Protein AF-A0A395WBM2-F1 (afdb_monomer_lite)

Organism: NCBI:txid1735

Radius of gyration: 10.22 Å; chains: 1; bounding box: 24×28×20 Å

Sequence (60 aa):
MNQSVEEKVMNYMELHPMLDNVSVACHNLHCSRRQLQRVLKKLCEDKRIVRLEKGKYVLQ

Secondary structure (DSSP, 8-state):
----HHHHHHHHHHHSSEE--HHHHHHHTT--HHHHHHHHHHHHHTTSEEEEETTEEEE-

pLDDT: mean 86.43, std 7.71, range [43.12, 92.69]

Structure (mmCIF, N/CA/C/O backbone):
data_AF-A0A395WBM2-F1
#
_entry.id   AF-A0A395WBM2-F1
#
loop_
_atom_site.group_PDB
_atom_site.id
_atom_site.type_symbol
_atom_site.label_atom_id
_atom_site.label_alt_id
_atom_site.label_comp_id
_atom_site.label_asym_id
_atom_site.label_entity_id
_atom_site.label_seq_id
_atom_site.pdbx_PDB_ins_code
_atom_site.Cartn_x
_atom_site.Cartn_y
_atom_site.Cartn_z
_atom_site.occupancy
_atom_site.B_iso_or_equiv
_atom_site.auth_seq_id
_atom_site.auth_comp_id
_atom_site.auth_asym_id
_atom_site.auth_atom_id
_atom_site.pdbx_PDB_model_num
ATOM 1 N N . MET A 1 1 ? 14.934 17.055 0.920 1.00 43.12 1 MET A N 1
ATOM 2 C CA . MET A 1 1 ? 13.635 16.715 1.541 1.00 43.12 1 MET A CA 1
ATOM 3 C C . MET A 1 1 ? 13.448 15.209 1.422 1.00 43.12 1 MET A C 1
ATOM 5 O O . MET A 1 1 ? 13.324 14.722 0.307 1.00 43.12 1 MET A O 1
ATOM 9 N N . ASN A 1 2 ? 13.529 14.456 2.522 1.00 58.03 2 ASN A N 1
ATOM 10 C CA . ASN A 1 2 ? 13.282 13.011 2.485 1.00 58.03 2 ASN A CA 1
ATOM 11 C C . ASN A 1 2 ? 11.769 12.775 2.495 1.00 58.03 2 ASN A C 1
ATOM 13 O O . ASN A 1 2 ? 11.158 12.859 3.555 1.00 58.03 2 ASN A O 1
ATOM 17 N N . GLN A 1 3 ? 11.176 12.495 1.331 1.00 70.56 3 GLN A N 1
ATOM 18 C CA . GLN A 1 3 ? 9.798 11.999 1.265 1.00 70.56 3 GLN A CA 1
ATOM 19 C C . GLN A 1 3 ? 9.684 10.701 2.065 1.00 70.56 3 GLN A C 1
ATOM 21 O O . GLN A 1 3 ? 10.516 9.794 1.918 1.00 70.56 3 GLN A O 1
ATOM 26 N N . SER A 1 4 ? 8.655 10.618 2.905 1.00 85.44 4 SER A N 1
ATOM 27 C CA . SER A 1 4 ? 8.371 9.414 3.680 1.00 85.44 4 SER A CA 1
ATOM 28 C C . SER A 1 4 ? 7.993 8.249 2.754 1.00 85.44 4 SER A C 1
ATOM 30 O O . SER A 1 4 ? 7.524 8.441 1.633 1.00 85.44 4 SER A O 1
ATOM 32 N N . VAL A 1 5 ? 8.188 7.004 3.208 1.00 86.00 5 VAL A N 1
ATOM 33 C CA . VAL A 1 5 ? 7.771 5.822 2.425 1.00 86.00 5 VAL A CA 1
ATOM 34 C C . VAL A 1 5 ? 6.259 5.842 2.180 1.00 86.00 5 VAL A C 1
ATOM 36 O O . VAL A 1 5 ? 5.814 5.402 1.130 1.00 86.00 5 VAL A O 1
ATOM 39 N N . GLU A 1 6 ? 5.480 6.390 3.113 1.00 88.38 6 GLU A N 1
ATOM 40 C CA . GLU A 1 6 ? 4.029 6.539 2.980 1.00 88.38 6 GLU A CA 1
ATOM 41 C C . GLU A 1 6 ? 3.646 7.469 1.826 1.00 88.38 6 GLU A C 1
ATOM 43 O O . GLU A 1 6 ? 2.877 7.066 0.959 1.00 88.38 6 GLU A O 1
ATOM 48 N N . GLU A 1 7 ? 4.238 8.662 1.752 1.00 88.56 7 GLU A N 1
ATOM 49 C CA . GLU A 1 7 ? 3.999 9.587 0.636 1.00 88.56 7 GLU A CA 1
ATOM 50 C C . GLU A 1 7 ? 4.422 8.985 -0.701 1.00 88.56 7 GLU A C 1
ATOM 52 O O . GLU A 1 7 ? 3.694 9.091 -1.683 1.00 88.56 7 GLU A O 1
ATOM 57 N N . LYS A 1 8 ? 5.569 8.295 -0.743 1.00 88.81 8 LYS A N 1
ATOM 58 C CA . LYS A 1 8 ? 6.007 7.615 -1.966 1.00 88.81 8 LYS A CA 1
ATOM 59 C C . LYS A 1 8 ? 5.001 6.552 -2.409 1.00 88.81 8 LYS A C 1
ATOM 61 O O . LYS A 1 8 ? 4.718 6.463 -3.598 1.00 88.81 8 LYS A O 1
ATOM 66 N N . VAL A 1 9 ? 4.467 5.759 -1.473 1.00 88.62 9 VAL A N 1
ATOM 67 C CA . VAL A 1 9 ? 3.446 4.735 -1.762 1.00 88.62 9 VAL A CA 1
ATOM 68 C C . VAL A 1 9 ? 2.176 5.382 -2.296 1.00 88.62 9 VAL A C 1
ATOM 70 O O . VAL A 1 9 ? 1.659 4.920 -3.306 1.00 88.62 9 VAL A O 1
ATOM 73 N N . MET A 1 10 ? 1.703 6.454 -1.660 1.00 88.69 10 MET A N 1
ATOM 74 C CA . MET A 1 10 ? 0.504 7.169 -2.100 1.00 88.69 10 MET A CA 1
ATOM 75 C C . MET A 1 10 ? 0.682 7.736 -3.509 1.00 88.69 10 MET A C 1
ATOM 77 O O . MET A 1 10 ? -0.115 7.411 -4.379 1.00 88.69 10 MET A O 1
ATOM 81 N N . ASN A 1 11 ? 1.775 8.460 -3.767 1.00 89.19 11 ASN A N 1
ATOM 82 C CA . ASN A 1 11 ? 2.077 9.002 -5.097 1.00 89.19 11 ASN A CA 1
ATOM 83 C C . ASN A 1 11 ? 2.203 7.891 -6.150 1.00 89.19 11 ASN A C 1
ATOM 85 O O . ASN A 1 11 ? 1.743 8.031 -7.280 1.00 89.19 11 ASN A O 1
ATOM 89 N N . TYR A 1 12 ? 2.827 6.766 -5.787 1.00 88.12 12 TYR A N 1
ATOM 90 C CA . TYR A 1 12 ? 2.929 5.612 -6.674 1.00 88.12 12 TYR A CA 1
ATOM 91 C C . TYR A 1 12 ? 1.553 5.033 -7.004 1.00 88.12 12 TYR A C 1
ATOM 93 O O . TYR A 1 12 ? 1.313 4.705 -8.159 1.00 88.12 12 TYR A O 1
ATOM 101 N N . MET A 1 13 ? 0.648 4.931 -6.026 1.00 87.75 13 MET A N 1
ATOM 102 C CA . MET A 1 13 ? -0.701 4.406 -6.245 1.00 87.75 13 MET A CA 1
ATOM 103 C C . MET A 1 13 ? -1.633 5.408 -6.948 1.00 87.75 13 MET A C 1
ATOM 105 O O . MET A 1 13 ? -2.555 4.991 -7.640 1.00 87.75 13 MET A O 1
ATOM 109 N N . GLU A 1 14 ? -1.388 6.717 -6.836 1.00 87.62 14 GLU A N 1
ATOM 110 C CA . GLU A 1 14 ? -2.100 7.726 -7.637 1.00 87.62 14 GLU A CA 1
ATOM 111 C C . GLU A 1 14 ? -1.761 7.602 -9.129 1.00 87.62 14 GLU A C 1
ATOM 113 O O . GLU A 1 14 ? -2.633 7.758 -9.981 1.00 87.62 14 GLU A O 1
ATOM 118 N N . LEU A 1 15 ? -0.505 7.274 -9.452 1.00 86.88 15 LEU A N 1
ATOM 119 C CA . LEU A 1 15 ? -0.065 7.000 -10.825 1.00 86.88 15 LEU A CA 1
ATOM 120 C C . LEU A 1 15 ? -0.435 5.582 -11.288 1.00 86.88 15 LEU A C 1
ATOM 122 O O . LEU A 1 15 ? -0.719 5.362 -12.465 1.00 86.88 15 LEU A 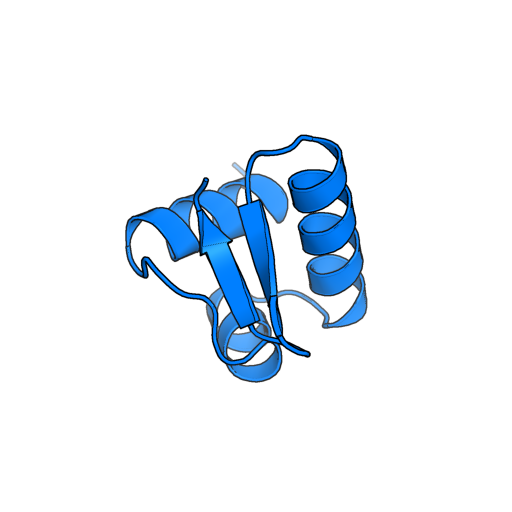O 1
ATOM 126 N N . HIS A 1 16 ? -0.427 4.619 -10.365 1.00 83.94 16 HIS A N 1
ATOM 127 C CA . HIS A 1 16 ? -0.780 3.224 -10.596 1.00 83.94 16 HIS A CA 1
ATOM 128 C C . HIS A 1 16 ? -1.991 2.837 -9.742 1.00 83.94 16 HIS A C 1
ATOM 130 O O . HIS A 1 16 ? -1.811 2.442 -8.588 1.00 83.94 16 HIS A O 1
ATOM 136 N N . PRO A 1 17 ? -3.215 2.842 -10.302 1.00 80.62 17 PRO A N 1
ATOM 137 C CA . PRO A 1 17 ? -4.450 2.646 -9.534 1.00 80.62 17 PRO A CA 1
ATOM 138 C C . PRO A 1 17 ? -4.529 1.297 -8.798 1.00 80.62 17 PRO A C 1
ATOM 140 O O . PRO A 1 17 ? -5.368 1.107 -7.917 1.00 80.62 17 PRO A O 1
ATOM 143 N N . MET A 1 18 ? -3.643 0.356 -9.132 1.00 84.69 18 MET A N 1
ATOM 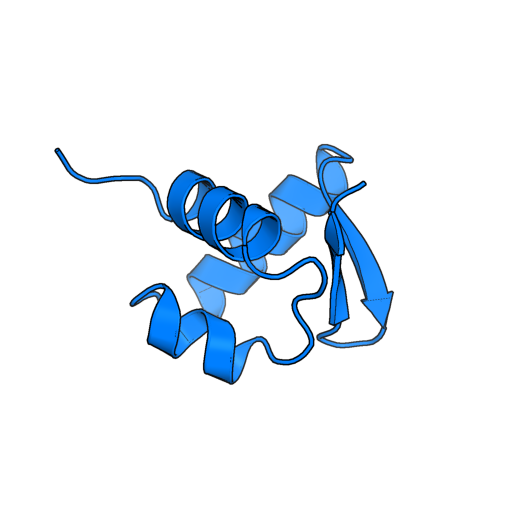144 C CA . MET A 1 18 ? -3.525 -0.936 -8.483 1.00 84.69 18 MET A CA 1
ATOM 145 C C . MET A 1 18 ? -2.058 -1.290 -8.228 1.00 84.69 18 MET A C 1
ATOM 147 O O . MET A 1 18 ? -1.239 -1.327 -9.144 1.00 84.69 18 MET A O 1
ATOM 151 N N . LEU A 1 19 ? -1.748 -1.617 -6.976 1.00 87.25 19 LEU A N 1
ATOM 152 C CA . LEU A 1 19 ? -0.493 -2.235 -6.571 1.00 87.25 19 LEU A CA 1
ATOM 153 C C . LEU A 1 19 ? -0.702 -3.743 -6.572 1.00 87.25 19 LEU A C 1
ATOM 155 O O . LEU A 1 19 ? -1.274 -4.283 -5.631 1.00 87.25 19 LEU A O 1
ATOM 159 N N . ASP A 1 20 ? -0.266 -4.417 -7.627 1.00 84.25 20 ASP A N 1
ATOM 160 C CA . ASP A 1 20 ? -0.450 -5.856 -7.835 1.00 84.25 20 ASP A CA 1
ATOM 161 C C . ASP A 1 20 ? 0.740 -6.707 -7.365 1.00 84.25 20 ASP A C 1
ATOM 163 O O . ASP A 1 20 ? 0.591 -7.896 -7.070 1.00 84.25 20 ASP A O 1
ATOM 167 N N . ASN A 1 21 ? 1.920 -6.090 -7.265 1.00 83.75 21 ASN A N 1
ATOM 168 C CA . ASN A 1 21 ? 3.150 -6.759 -6.887 1.00 83.75 21 ASN A CA 1
ATOM 169 C C . ASN A 1 21 ? 3.975 -5.924 -5.898 1.00 83.75 21 ASN A C 1
ATOM 171 O O . ASN A 1 21 ? 4.699 -4.994 -6.256 1.00 83.75 21 ASN A O 1
ATOM 175 N N . VAL A 1 22 ? 3.936 -6.334 -4.626 1.00 84.88 22 VAL A N 1
ATOM 176 C CA . VAL A 1 22 ? 4.722 -5.737 -3.528 1.00 84.88 22 VAL A CA 1
ATOM 177 C C . VAL A 1 22 ? 6.222 -5.707 -3.839 1.00 84.88 22 VAL A C 1
ATOM 179 O O . VAL A 1 22 ? 6.918 -4.794 -3.407 1.00 84.88 22 VAL A O 1
ATOM 182 N N . SER A 1 23 ? 6.741 -6.681 -4.593 1.00 84.69 23 SER A N 1
ATOM 183 C CA . SER A 1 23 ? 8.166 -6.735 -4.930 1.00 84.69 23 SER A CA 1
ATOM 184 C C . SER A 1 23 ? 8.555 -5.659 -5.950 1.00 84.69 23 SER A C 1
ATOM 186 O O . SER A 1 23 ? 9.595 -5.022 -5.789 1.00 84.69 23 SER A O 1
ATOM 188 N N . VAL A 1 24 ? 7.696 -5.415 -6.945 1.00 85.31 24 VAL A N 1
ATOM 189 C CA . VAL A 1 24 ? 7.868 -4.339 -7.938 1.00 85.31 24 VAL A CA 1
ATOM 190 C C . VAL A 1 24 ? 7.722 -2.976 -7.267 1.00 85.31 24 VAL A C 1
ATOM 192 O O . VAL A 1 24 ? 8.586 -2.115 -7.419 1.00 85.31 24 VAL A O 1
ATOM 195 N N . ALA A 1 25 ? 6.691 -2.811 -6.436 1.00 85.94 25 ALA A N 1
ATOM 196 C CA . ALA A 1 25 ? 6.493 -1.592 -5.664 1.00 85.94 25 ALA A CA 1
ATOM 197 C C . ALA A 1 25 ? 7.691 -1.299 -4.747 1.00 85.94 25 ALA A C 1
ATOM 199 O O . ALA A 1 25 ? 8.165 -0.171 -4.705 1.00 85.94 25 ALA A O 1
ATOM 200 N N . CYS A 1 26 ? 8.256 -2.304 -4.070 1.00 87.81 26 CYS A N 1
ATOM 201 C CA . CYS A 1 26 ? 9.468 -2.126 -3.264 1.00 87.81 26 CYS A CA 1
ATOM 202 C C . CYS A 1 26 ? 10.654 -1.582 -4.058 1.00 87.81 26 CYS A C 1
ATOM 204 O O . CYS A 1 26 ? 11.371 -0.717 -3.552 1.00 87.81 26 CYS A O 1
ATOM 206 N N . HIS A 1 27 ? 10.854 -2.088 -5.277 1.00 85.75 27 HIS A N 1
ATOM 207 C CA . HIS A 1 27 ? 11.914 -1.623 -6.161 1.00 85.75 27 HIS A CA 1
ATOM 208 C C . HIS A 1 27 ? 11.682 -0.164 -6.575 1.00 85.75 27 HIS A C 1
ATOM 210 O O . HIS A 1 27 ? 12.566 0.666 -6.388 1.00 85.75 27 HIS A O 1
ATOM 216 N N . ASN A 1 28 ? 10.470 0.167 -7.030 1.00 85.12 28 ASN A N 1
ATOM 217 C CA . ASN A 1 28 ? 10.107 1.522 -7.463 1.00 85.12 28 ASN A CA 1
ATOM 218 C C . ASN A 1 28 ? 10.150 2.550 -6.323 1.00 85.12 28 ASN A C 1
ATOM 220 O O . ASN A 1 28 ? 10.553 3.694 -6.506 1.00 85.12 28 ASN A O 1
ATOM 224 N N . LEU A 1 29 ? 9.757 2.138 -5.119 1.00 86.62 29 LEU A N 1
ATOM 225 C CA . LEU A 1 29 ? 9.711 2.995 -3.934 1.00 86.62 29 LEU A CA 1
ATOM 226 C C . LEU A 1 29 ? 11.059 3.074 -3.203 1.00 86.62 29 LEU A C 1
ATOM 228 O O . LEU A 1 29 ? 11.181 3.822 -2.228 1.00 86.62 29 LEU A O 1
ATOM 232 N N . HIS A 1 30 ? 12.055 2.298 -3.652 1.00 87.19 30 HIS A N 1
ATOM 233 C CA . HIS A 1 30 ? 13.361 2.138 -3.012 1.00 87.19 30 HIS A CA 1
ATOM 234 C C . HIS A 1 30 ? 13.242 1.855 -1.506 1.00 87.19 30 HIS A C 1
ATOM 236 O O . HIS A 1 30 ? 13.912 2.475 -0.678 1.00 87.19 30 HIS A O 1
ATOM 242 N N . CYS A 1 31 ? 12.348 0.936 -1.135 1.00 87.44 31 CYS A N 1
ATOM 243 C CA . CYS A 1 31 ? 12.085 0.596 0.260 1.00 87.44 31 CYS A CA 1
ATOM 244 C C . CYS A 1 31 ? 12.114 -0.916 0.494 1.00 87.44 31 CYS A C 1
ATOM 246 O O . CYS A 1 31 ? 11.886 -1.726 -0.406 1.00 87.44 31 CYS A O 1
ATOM 248 N N . SER A 1 32 ? 12.385 -1.320 1.736 1.00 88.12 32 SER A N 1
ATOM 249 C CA . SER A 1 32 ? 12.374 -2.741 2.085 1.00 88.12 32 SER A CA 1
ATOM 250 C C . SER A 1 32 ? 10.950 -3.308 2.089 1.00 88.12 32 SER A C 1
ATOM 252 O O . SER A 1 32 ? 9.994 -2.634 2.477 1.00 88.12 32 SER A O 1
ATOM 254 N N . ARG A 1 33 ? 10.809 -4.602 1.770 1.00 87.69 33 ARG A N 1
ATOM 255 C CA . ARG A 1 33 ? 9.516 -5.317 1.827 1.00 87.69 33 ARG A CA 1
ATOM 256 C C . ARG A 1 33 ? 8.811 -5.179 3.174 1.00 87.69 33 ARG A C 1
ATOM 258 O O . ARG A 1 33 ? 7.598 -5.013 3.210 1.00 87.69 33 ARG A O 1
ATOM 265 N N . ARG A 1 34 ? 9.561 -5.180 4.282 1.00 89.81 34 ARG A N 1
ATOM 266 C CA . ARG A 1 34 ? 8.998 -4.987 5.631 1.00 89.81 34 ARG A CA 1
ATOM 267 C C . ARG A 1 34 ? 8.481 -3.566 5.850 1.00 89.81 34 ARG A C 1
ATOM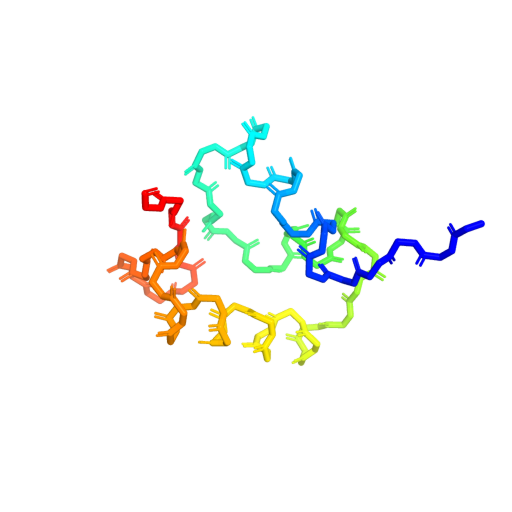 269 O O . ARG A 1 34 ? 7.445 -3.411 6.489 1.00 89.81 34 ARG A O 1
ATOM 276 N N . GLN A 1 35 ? 9.179 -2.544 5.349 1.00 89.75 35 GLN A N 1
ATOM 277 C CA . GLN A 1 35 ? 8.694 -1.161 5.420 1.00 89.75 35 GLN A CA 1
ATOM 278 C C . GLN A 1 35 ? 7.419 -0.997 4.598 1.00 89.75 35 GLN A C 1
ATOM 280 O O . GLN A 1 35 ? 6.434 -0.498 5.133 1.00 89.75 35 GLN A O 1
ATOM 285 N N . LEU A 1 36 ? 7.407 -1.494 3.358 1.00 90.62 36 LEU A N 1
ATOM 286 C CA . LEU A 1 36 ? 6.227 -1.420 2.503 1.00 90.62 36 LEU A CA 1
ATOM 287 C C . LEU A 1 36 ? 5.031 -2.144 3.130 1.00 90.62 36 LEU A C 1
ATOM 289 O O . LEU A 1 36 ? 3.959 -1.569 3.226 1.00 90.62 36 LEU A O 1
ATOM 293 N N . GLN A 1 37 ? 5.212 -3.363 3.649 1.00 89.75 37 GLN A N 1
ATOM 294 C CA . GLN A 1 37 ? 4.134 -4.091 4.329 1.00 89.75 37 GLN A CA 1
ATOM 295 C C . GLN A 1 37 ? 3.584 -3.354 5.556 1.00 89.75 37 GLN A C 1
ATOM 297 O O . GLN A 1 37 ? 2.377 -3.382 5.784 1.00 89.75 37 GLN A O 1
ATOM 302 N N . ARG A 1 38 ? 4.443 -2.692 6.345 1.00 91.94 38 ARG A N 1
ATOM 303 C CA . ARG A 1 38 ? 3.995 -1.866 7.478 1.00 91.94 38 ARG A CA 1
ATOM 304 C C . ARG A 1 38 ? 3.166 -0.676 7.008 1.00 91.94 38 ARG A C 1
ATOM 306 O O . ARG A 1 38 ? 2.105 -0.437 7.569 1.00 91.94 38 ARG A O 1
ATOM 313 N N . VAL A 1 39 ? 3.634 0.025 5.976 1.00 92.06 39 VAL A N 1
ATOM 314 C CA . VAL A 1 39 ? 2.933 1.177 5.394 1.00 92.06 39 VAL A CA 1
ATOM 315 C C . VAL A 1 39 ? 1.601 0.747 4.783 1.00 92.06 39 VAL A C 1
ATOM 317 O O . VAL A 1 39 ? 0.581 1.332 5.109 1.00 92.06 39 VAL A O 1
ATOM 320 N N . LEU A 1 40 ? 1.573 -0.325 3.988 1.00 89.94 40 LEU A N 1
ATOM 321 C CA . LEU A 1 40 ? 0.341 -0.869 3.409 1.00 89.94 40 LEU A CA 1
ATOM 322 C C . LEU A 1 40 ? -0.656 -1.296 4.489 1.00 89.94 40 LEU A C 1
ATOM 324 O O . LEU A 1 40 ? -1.849 -1.054 4.352 1.00 89.94 40 LEU A O 1
ATOM 328 N N . LYS A 1 41 ? -0.184 -1.919 5.577 1.00 91.25 41 LYS A N 1
ATOM 329 C CA . LYS A 1 41 ? -1.052 -2.281 6.702 1.00 91.25 41 LYS A CA 1
ATOM 330 C C . LYS A 1 41 ? -1.65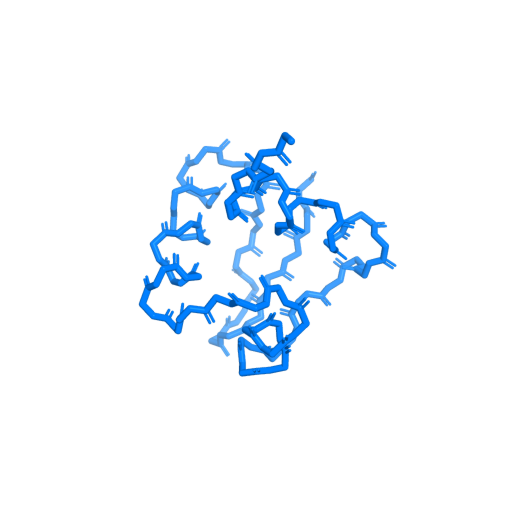6 -1.034 7.352 1.00 91.25 41 LYS A C 1
ATOM 332 O O . LYS A 1 41 ? -2.866 -0.998 7.527 1.00 91.25 41 LYS A O 1
ATOM 337 N N . LYS A 1 42 ? -0.835 -0.017 7.631 1.00 92.69 42 LYS A N 1
ATOM 338 C CA . LYS A 1 42 ? -1.285 1.260 8.197 1.00 92.69 42 LYS A CA 1
ATOM 339 C C . LYS A 1 42 ? -2.296 1.962 7.282 1.00 92.69 42 LYS A C 1
ATOM 341 O O . LYS A 1 42 ? -3.382 2.290 7.724 1.00 92.69 42 LYS A O 1
ATOM 346 N N . LEU A 1 43 ? -1.992 2.102 5.991 1.00 91.12 43 LEU A N 1
ATOM 347 C CA . LEU A 1 43 ? -2.896 2.715 5.008 1.00 91.12 43 LEU A CA 1
ATOM 348 C C . LEU A 1 43 ? -4.223 1.950 4.870 1.00 91.12 43 LEU A C 1
ATOM 350 O O . LEU A 1 43 ? -5.259 2.554 4.598 1.00 91.12 43 LEU A O 1
ATOM 354 N N . CYS A 1 44 ? -4.195 0.628 5.049 1.00 91.00 44 CYS A N 1
ATOM 355 C CA . CYS A 1 44 ? -5.394 -0.205 5.051 1.00 91.00 44 CYS A CA 1
ATOM 356 C C . CYS A 1 44 ? -6.226 -0.015 6.332 1.00 91.00 44 CYS A C 1
ATOM 358 O O . CYS A 1 44 ? -7.452 -0.011 6.262 1.00 91.00 44 CYS A O 1
ATOM 360 N N . GLU A 1 45 ? -5.577 0.155 7.489 1.00 92.69 45 GLU A N 1
ATOM 361 C CA . GLU A 1 45 ? -6.231 0.510 8.761 1.00 92.69 45 GLU A CA 1
ATOM 362 C C . GLU A 1 45 ? -6.844 1.920 8.697 1.00 92.69 45 GLU A C 1
ATOM 364 O O . GLU A 1 45 ? -7.984 2.114 9.119 1.00 92.69 45 GLU A O 1
ATOM 369 N N . ASP A 1 46 ? -6.143 2.862 8.062 1.00 92.25 46 ASP A N 1
ATOM 370 C CA . ASP A 1 46 ? -6.583 4.242 7.824 1.00 92.25 46 ASP A CA 1
ATOM 371 C C . ASP A 1 46 ? -7.641 4.362 6.704 1.00 92.25 46 ASP A C 1
ATOM 373 O O . ASP A 1 46 ? -8.069 5.469 6.381 1.00 92.25 46 ASP A O 1
ATOM 377 N N . LYS A 1 47 ? -8.073 3.243 6.093 1.00 90.19 47 LYS A N 1
ATOM 378 C CA . LYS A 1 47 ? -9.047 3.194 4.978 1.00 90.19 47 LYS A CA 1
ATOM 379 C C . LYS A 1 47 ? -8.664 4.069 3.773 1.00 90.19 47 LYS A C 1
ATOM 381 O O . LYS A 1 47 ? -9.523 4.592 3.071 1.00 90.19 47 LYS A O 1
ATOM 386 N N . ARG A 1 48 ? -7.362 4.243 3.537 1.00 90.44 48 ARG A N 1
ATOM 387 C CA . ARG A 1 48 ? -6.827 4.942 2.354 1.00 90.44 48 ARG A CA 1
ATOM 388 C C . ARG A 1 48 ? -6.632 3.993 1.178 1.00 90.44 48 ARG A C 1
ATOM 390 O O . ARG A 1 48 ? -6.699 4.409 0.028 1.00 90.44 48 ARG A O 1
ATOM 397 N N . ILE A 1 49 ? -6.362 2.722 1.475 1.00 91.06 49 ILE A N 1
ATOM 398 C CA . ILE A 1 49 ? -6.237 1.654 0.483 1.00 91.06 49 ILE A CA 1
ATOM 399 C C . ILE A 1 49 ? -7.048 0.439 0.918 1.00 91.06 49 ILE A C 1
ATOM 401 O O . ILE A 1 49 ? -7.179 0.157 2.110 1.00 91.06 49 ILE A O 1
ATOM 405 N N . VAL A 1 50 ? -7.516 -0.338 -0.051 1.00 91.38 50 VAL A N 1
ATOM 406 C CA . VAL A 1 50 ? -8.211 -1.604 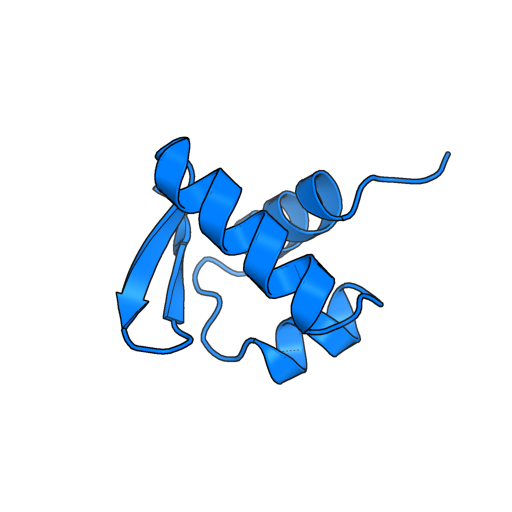0.179 1.00 91.38 50 VAL A CA 1
ATOM 407 C C . VAL A 1 50 ? -7.350 -2.746 -0.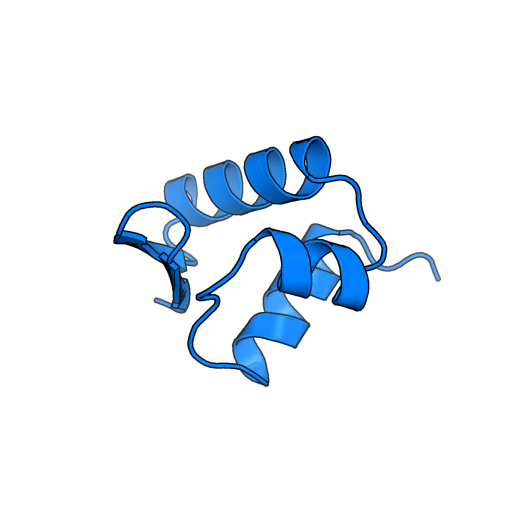338 1.00 91.38 50 VAL A C 1
ATOM 409 O O . VAL A 1 50 ? -6.868 -2.731 -1.472 1.00 91.38 50 VAL A O 1
ATOM 412 N N . ARG A 1 51 ? -7.154 -3.770 0.496 1.00 90.81 51 ARG A N 1
ATOM 413 C CA . ARG A 1 51 ? -6.522 -5.019 0.062 1.00 90.81 51 ARG A CA 1
ATOM 414 C C . ARG A 1 51 ? -7.557 -5.887 -0.649 1.00 90.81 51 ARG A C 1
ATOM 416 O O . ARG A 1 51 ? -8.437 -6.431 0.012 1.00 90.81 51 ARG A O 1
ATOM 423 N N . LEU A 1 52 ? -7.409 -6.060 -1.961 1.00 88.12 52 LEU A N 1
ATOM 424 C CA . LEU A 1 52 ? -8.272 -6.942 -2.754 1.00 88.12 52 LEU A CA 1
ATOM 425 C C . LEU A 1 52 ? -7.887 -8.411 -2.558 1.00 88.12 52 LEU A C 1
ATOM 427 O O . LEU A 1 52 ? -8.712 -9.235 -2.182 1.00 88.12 52 LEU A O 1
ATOM 431 N N . GLU A 1 53 ? -6.607 -8.737 -2.753 1.00 86.19 53 GLU A N 1
ATOM 432 C CA . GLU A 1 53 ? -6.082 -10.100 -2.614 1.00 86.19 53 GLU A CA 1
ATOM 433 C C . GLU A 1 53 ? -4.675 -10.085 -1.998 1.00 86.19 53 GLU A C 1
ATOM 435 O O . GLU A 1 53 ? -4.111 -9.038 -1.662 1.00 86.19 53 GLU A O 1
ATOM 440 N N . LYS A 1 54 ? -4.065 -11.263 -1.833 1.00 81.19 54 LYS A N 1
ATOM 441 C CA . LYS A 1 54 ? -2.702 -11.382 -1.306 1.00 81.19 54 LYS A CA 1
ATOM 442 C C . LYS A 1 54 ? -1.709 -10.653 -2.220 1.00 81.19 54 LYS A C 1
ATOM 444 O O . LYS A 1 54 ? -1.391 -11.129 -3.301 1.00 81.19 54 LYS A O 1
ATOM 449 N N . GLY A 1 55 ? -1.190 -9.521 -1.742 1.00 81.69 55 GLY A N 1
ATOM 450 C CA . GLY A 1 55 ? -0.234 -8.692 -2.481 1.00 81.69 55 GLY A CA 1
ATOM 451 C C . GLY A 1 55 ? -0.866 -7.676 -3.436 1.00 81.69 55 GLY A C 1
ATOM 452 O O . GLY A 1 55 ? -0.108 -6.931 -4.047 1.00 81.69 55 GLY A O 1
ATOM 453 N N . LYS A 1 56 ? -2.206 -7.616 -3.510 1.00 87.44 56 LYS A N 1
ATOM 454 C CA . LYS A 1 56 ? -2.962 -6.680 -4.348 1.00 87.44 56 LYS A CA 1
ATOM 455 C C . LYS A 1 56 ? -3.679 -5.626 -3.505 1.00 87.44 56 LYS A C 1
ATOM 457 O O . LYS A 1 56 ? -4.506 -5.976 -2.659 1.00 87.44 56 LYS A O 1
ATOM 462 N N . TYR A 1 57 ? -3.394 -4.356 -3.764 1.00 90.81 57 TYR A N 1
ATOM 463 C CA . TYR A 1 57 ? -3.976 -3.206 -3.076 1.00 90.81 57 TYR A CA 1
ATOM 464 C C . TYR A 1 57 ? -4.442 -2.162 -4.089 1.00 90.81 57 TYR A C 1
ATOM 466 O O . TYR A 1 57 ? -3.799 -1.975 -5.118 1.00 90.81 57 TYR A O 1
ATOM 474 N N . VAL A 1 58 ? -5.530 -1.467 -3.786 1.00 90.56 58 VAL A N 1
ATOM 475 C CA . VAL A 1 58 ? -6.061 -0.353 -4.587 1.00 90.56 58 VAL A CA 1
ATOM 476 C C . VAL A 1 58 ? -6.306 0.849 -3.689 1.00 90.56 58 VAL A C 1
ATOM 478 O O . VAL A 1 58 ? -6.537 0.666 -2.493 1.00 90.56 58 VAL A O 1
ATOM 481 N N . LEU A 1 59 ? -6.232 2.059 -4.241 1.00 91.00 59 LEU A N 1
ATOM 482 C CA . LEU A 1 59 ? -6.697 3.250 -3.526 1.00 91.00 59 LEU A CA 1
ATOM 483 C C . LEU A 1 59 ? -8.206 3.150 -3.291 1.00 91.00 59 LEU A C 1
ATOM 485 O O . LEU A 1 59 ? -8.926 2.613 -4.137 1.00 91.00 59 LEU A O 1
ATOM 489 N N . GLN A 1 60 ? -8.643 3.601 -2.115 1.00 83.44 60 GLN A N 1
ATOM 490 C CA . GLN A 1 60 ? -10.060 3.720 -1.781 1.00 83.44 60 GLN A CA 1
ATOM 491 C C . GLN A 1 60 ? -10.636 5.037 -2.302 1.00 83.44 60 GLN A C 1
ATOM 493 O O . GLN A 1 60 ? -9.906 6.052 -2.251 1.00 83.44 60 GLN A O 1
#

Foldseek 3Di:
DDDDLLNLLVVVCVVVQKQQALVVSCVSSVHDSVSSVVSQVVCVVVQQWPAPDDRMIGGD